Protein AF-A0A1E5P4L5-F1 (afdb_monomer)

pLDDT: mean 76.6, std 12.96, range [41.31, 93.38]

Sequence (130 aa):
MSKRTDGGPGQPVRAPSGGAYGERQNLEQLQQSAPLSATPGGDVGSPEAVDVSAGVIGFDQGTQLPDEPVTAGAALGEGPGLEALGLPDEPTEDMSNLLKYLPVLEHMANQPGASKAGRNLVRRLKGMAT

Foldseek 3Di:
DDDDPPDALFDDQDQDPDDDPPVSVVSSVVSVPDPTDSHPDPPPPPPPPPPPCVPDDDPPDDDPCPPADPCAQPCDDDHDYPVVVVDPPVVPPVLVVVLVVLVVLVVQCPDPPHDPVSVVSSVVSVVVVD

Secondary structure (DSSP, 8-state):
-PPP-S--SSPPP---S-SSTTHHHHHHHHHHHS----SSS----S-----TTTTPPPTTSPPS-SSS-TTTTSSSSSS--GGGGT---HHHHHHHHHHTTHHHHHHHHTSTT--HHHHHHHHHHHHH--

Radius of gyration: 32.58 Å; Cα contacts (8 Å, |Δi|>4): 67; chains: 1; bounding box: 83×64×51 Å

Organism: NCBI:txid285458

Structure (mmCIF, N/CA/C/O backbone):
data_AF-A0A1E5P4L5-F1
#
_entry.id   AF-A0A1E5P4L5-F1
#
loop_
_atom_site.group_PDB
_atom_site.id
_atom_site.type_symbol
_atom_site.label_atom_id
_atom_site.label_alt_id
_atom_site.label_comp_id
_atom_site.label_asym_id
_atom_site.label_entity_id
_atom_site.label_seq_id
_atom_site.pdbx_PDB_ins_code
_atom_site.Cartn_x
_atom_site.Cartn_y
_atom_site.Cartn_z
_atom_site.occupancy
_atom_site.B_iso_or_equiv
_atom_site.auth_seq_id
_atom_site.auth_comp_id
_atom_site.auth_asym_id
_atom_site.auth_atom_id
_atom_site.pdbx_PDB_model_num
ATOM 1 N N . MET A 1 1 ? -59.598 -28.100 9.289 1.00 41.31 1 MET A N 1
ATOM 2 C CA . MET A 1 1 ? -58.126 -27.978 9.384 1.00 41.31 1 MET A CA 1
ATOM 3 C C . MET A 1 1 ? -57.502 -29.115 8.583 1.00 41.31 1 MET A C 1
ATOM 5 O O . MET A 1 1 ? -57.586 -30.256 9.017 1.00 41.31 1 MET A O 1
ATOM 9 N N . SER A 1 2 ? -56.994 -28.832 7.380 1.00 50.06 2 SER A N 1
ATOM 10 C CA . SER A 1 2 ? -56.454 -29.846 6.458 1.00 50.06 2 SER A CA 1
ATOM 11 C C . SER A 1 2 ? -54.984 -30.127 6.786 1.00 50.06 2 SER A C 1
ATOM 13 O O . SER A 1 2 ? -54.192 -29.189 6.861 1.00 50.06 2 SER A O 1
ATOM 15 N N . LYS A 1 3 ? -54.614 -31.391 7.028 1.00 58.84 3 LYS A N 1
ATOM 16 C CA . LYS A 1 3 ? -53.222 -31.796 7.291 1.00 58.84 3 LYS A CA 1
ATOM 17 C C . LYS A 1 3 ? -52.466 -31.900 5.962 1.00 58.84 3 LYS A C 1
ATOM 19 O O . LYS A 1 3 ? -52.869 -32.675 5.098 1.00 58.84 3 LYS A O 1
ATOM 24 N N . ARG A 1 4 ? -51.369 -31.148 5.806 1.00 55.31 4 ARG A N 1
ATOM 25 C CA . ARG A 1 4 ? -50.438 -31.305 4.674 1.00 55.31 4 ARG A CA 1
ATOM 26 C C . ARG A 1 4 ? -49.836 -32.715 4.714 1.00 55.31 4 ARG A C 1
ATOM 28 O O . ARG A 1 4 ? -49.276 -33.110 5.728 1.00 55.31 4 ARG A O 1
ATOM 35 N N . THR A 1 5 ? -49.999 -33.459 3.623 1.00 56.59 5 THR A N 1
ATOM 36 C CA . THR A 1 5 ? -49.490 -34.834 3.409 1.00 56.59 5 THR A CA 1
ATOM 37 C C . THR A 1 5 ? -48.221 -34.858 2.545 1.00 56.59 5 THR A C 1
ATOM 39 O O . THR A 1 5 ? -47.798 -35.906 2.072 1.00 56.59 5 THR A O 1
ATOM 42 N N . ASP A 1 6 ? -47.638 -33.685 2.322 1.00 53.16 6 ASP A N 1
ATOM 43 C CA . ASP A 1 6 ? -46.365 -33.463 1.647 1.00 53.16 6 ASP A CA 1
ATOM 44 C C . ASP A 1 6 ? -45.237 -33.836 2.617 1.00 53.16 6 ASP A C 1
ATOM 46 O O . ASP A 1 6 ? -45.272 -33.434 3.780 1.00 53.16 6 ASP A O 1
ATOM 50 N N . GLY A 1 7 ? -44.342 -34.707 2.154 1.00 52.31 7 GLY A N 1
ATOM 51 C CA . GLY A 1 7 ? -43.367 -35.461 2.933 1.00 52.31 7 GLY A CA 1
ATOM 52 C C . GLY A 1 7 ? -42.656 -34.653 4.015 1.00 52.31 7 GLY A C 1
ATOM 53 O O . GLY A 1 7 ? -42.353 -33.475 3.850 1.00 52.31 7 GLY A O 1
ATOM 54 N N . GLY A 1 8 ? -42.398 -35.320 5.144 1.00 56.88 8 GLY A N 1
ATOM 55 C CA . GLY A 1 8 ? -41.687 -34.747 6.285 1.00 56.88 8 GLY A CA 1
ATOM 56 C C . GLY A 1 8 ? -40.303 -34.174 5.927 1.00 56.88 8 GLY A C 1
ATOM 57 O O . GLY A 1 8 ? -39.846 -34.309 4.798 1.00 56.88 8 GLY A O 1
ATOM 58 N N . PRO A 1 9 ? -39.599 -33.570 6.898 1.00 54.81 9 PRO A N 1
ATOM 59 C CA . PRO A 1 9 ? -38.461 -32.666 6.668 1.00 54.81 9 PRO A CA 1
ATOM 60 C C . PRO A 1 9 ? -37.236 -33.276 5.954 1.00 54.81 9 PRO A C 1
ATOM 62 O O . PRO A 1 9 ? -36.288 -32.564 5.656 1.00 54.81 9 PRO A O 1
ATOM 65 N N . GLY A 1 10 ? -37.224 -34.576 5.657 1.00 59.31 10 GLY A N 1
ATOM 66 C CA . GLY A 1 10 ? -36.121 -35.235 4.959 1.00 59.31 10 GLY A CA 1
ATOM 67 C C . GLY A 1 10 ? -36.180 -35.059 3.441 1.00 59.31 10 GLY A C 1
ATOM 68 O O . GLY A 1 10 ? -37.238 -35.186 2.825 1.00 59.31 10 GLY A O 1
ATOM 69 N N . GLN A 1 11 ? -35.023 -34.844 2.813 1.00 59.88 11 GLN A N 1
ATOM 70 C CA . GLN A 1 11 ? -34.900 -34.940 1.360 1.00 59.88 11 GLN A CA 1
ATOM 71 C C . GLN A 1 11 ? -35.316 -36.353 0.887 1.00 59.88 11 GLN A C 1
ATOM 73 O O . GLN A 1 11 ? -34.750 -37.339 1.365 1.00 59.88 11 GLN A O 1
ATOM 78 N N . PRO A 1 12 ? -36.274 -36.497 -0.052 1.00 64.44 12 PRO A N 1
ATOM 79 C CA . PRO A 1 12 ? -36.623 -37.808 -0.591 1.00 64.44 12 PRO A CA 1
ATOM 80 C C . PRO A 1 12 ? -35.477 -38.357 -1.450 1.00 64.44 12 PRO A C 1
ATOM 82 O O . PRO A 1 12 ? -34.789 -37.595 -2.133 1.00 64.44 12 PRO A O 1
ATOM 85 N N . VAL A 1 13 ? -35.305 -39.681 -1.453 1.00 65.56 13 VAL A N 1
ATOM 86 C CA . VAL A 1 13 ? -34.374 -40.388 -2.347 1.00 65.56 13 VAL A CA 1
ATOM 87 C C . VAL A 1 13 ? -34.776 -40.093 -3.797 1.00 65.56 13 VAL A C 1
ATOM 89 O O . VAL A 1 13 ? -35.914 -40.336 -4.196 1.00 65.56 13 VAL A O 1
ATOM 92 N N . ARG A 1 14 ? -33.855 -39.529 -4.583 1.00 68.69 14 ARG A N 1
ATOM 93 C CA . ARG A 1 14 ? -34.066 -39.123 -5.982 1.00 68.69 14 ARG A CA 1
ATOM 94 C C . ARG A 1 14 ? -33.124 -39.927 -6.866 1.00 68.69 14 ARG A C 1
ATOM 96 O O . ARG A 1 14 ? -32.126 -39.402 -7.353 1.00 68.69 14 ARG A O 1
ATOM 103 N N . ALA A 1 15 ? -33.444 -41.202 -7.061 1.00 68.19 15 ALA A N 1
ATOM 104 C CA . ALA A 1 15 ? -32.727 -42.025 -8.022 1.00 68.19 15 ALA A CA 1
ATOM 105 C C . ALA A 1 15 ? -33.149 -41.632 -9.456 1.00 68.19 15 ALA A C 1
ATOM 107 O O . ALA A 1 15 ? -34.351 -41.592 -9.743 1.00 68.19 15 ALA A O 1
ATOM 108 N N . PRO A 1 16 ? -32.204 -41.315 -10.360 1.00 70.56 16 PRO A N 1
ATOM 109 C CA . PRO A 1 16 ? -32.522 -41.020 -11.754 1.00 70.56 16 PRO A CA 1
A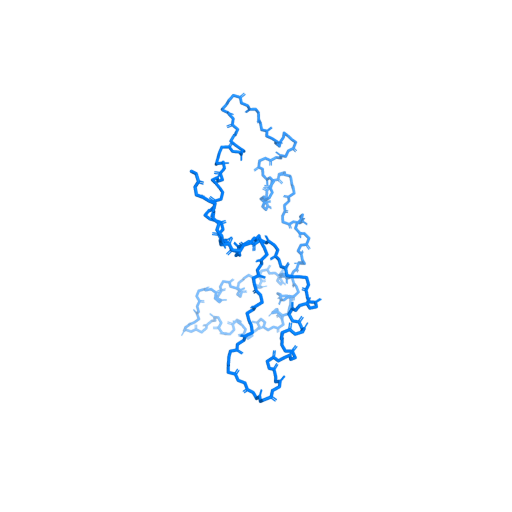TOM 110 C C . PRO A 1 16 ? -33.152 -42.245 -12.437 1.00 70.56 16 PRO A C 1
ATOM 112 O O . PRO A 1 16 ? -32.755 -43.385 -12.201 1.00 70.56 16 PRO A O 1
ATOM 115 N N . SER A 1 17 ? -34.157 -42.017 -13.287 1.00 67.31 17 SER A N 1
ATOM 116 C CA . SER A 1 17 ? -34.906 -43.082 -13.973 1.00 67.31 17 SER A CA 1
ATOM 117 C C . SER A 1 17 ? -34.212 -43.636 -15.225 1.00 67.31 17 SER A C 1
ATOM 119 O O . SER A 1 17 ? -34.683 -44.625 -15.784 1.00 67.31 17 SER A O 1
ATOM 121 N N . GLY A 1 18 ? -33.110 -43.019 -15.665 1.00 65.31 18 GLY A N 1
ATOM 122 C CA . GLY A 1 18 ? -32.286 -43.473 -16.787 1.00 65.31 18 GLY A CA 1
ATOM 123 C C . GLY A 1 18 ? -30.959 -44.061 -16.306 1.00 65.31 18 GLY A C 1
ATOM 124 O O . GLY A 1 18 ? -30.267 -43.424 -15.517 1.00 65.31 18 GLY A O 1
ATOM 125 N N . GLY A 1 19 ? -30.619 -45.264 -16.777 1.00 70.06 19 GLY A N 1
ATOM 126 C CA . GLY A 1 19 ? -29.396 -45.994 -16.423 1.00 70.06 19 GLY A CA 1
ATOM 127 C C . GLY A 1 19 ? -29.439 -47.452 -16.896 1.00 70.06 19 GLY A C 1
ATOM 128 O O . GLY A 1 19 ? -30.445 -47.895 -17.460 1.00 70.06 19 GLY A O 1
ATOM 129 N N . ALA A 1 20 ? -28.358 -48.202 -16.677 1.00 74.81 20 ALA A N 1
ATOM 130 C CA . ALA A 1 20 ? -28.315 -49.629 -16.985 1.00 74.81 20 ALA A CA 1
ATOM 131 C C . ALA A 1 20 ? -29.207 -50.446 -16.024 1.00 74.81 20 ALA A C 1
ATOM 133 O O . ALA A 1 20 ? -29.506 -50.031 -14.900 1.00 74.81 20 ALA A O 1
ATOM 134 N N . TYR A 1 21 ? -29.650 -51.633 -16.455 1.00 67.25 21 TYR A N 1
ATOM 135 C CA . TYR A 1 21 ? -30.470 -52.523 -15.622 1.00 67.25 21 TYR A CA 1
ATOM 136 C C . TYR A 1 21 ? -29.734 -52.873 -14.313 1.00 67.25 21 TYR A C 1
ATOM 138 O O . TYR A 1 21 ? -28.619 -53.384 -14.346 1.00 67.25 21 TYR A O 1
ATOM 146 N N . GLY A 1 22 ? -30.356 -52.581 -13.164 1.00 75.00 22 GLY A N 1
ATOM 147 C CA . GLY A 1 22 ? -29.800 -52.819 -11.820 1.00 75.00 22 GLY A CA 1
ATOM 148 C C . GLY A 1 22 ? -29.061 -51.628 -11.193 1.00 75.00 22 GLY A C 1
ATOM 149 O O . GLY A 1 22 ? -28.941 -51.556 -9.971 1.00 75.00 22 GLY A O 1
ATOM 150 N N . GLU A 1 23 ? -28.651 -50.639 -11.986 1.00 79.00 23 GLU A N 1
ATOM 151 C CA . GLU A 1 23 ? -27.917 -49.462 -11.500 1.00 79.00 23 GLU A CA 1
ATOM 152 C C . GLU A 1 23 ? -28.774 -48.588 -10.573 1.00 79.00 23 GLU A C 1
ATOM 154 O O . GLU A 1 23 ? -28.296 -48.057 -9.571 1.00 79.00 23 GLU A O 1
ATOM 159 N N . ARG A 1 24 ? -30.085 -48.541 -10.837 1.00 76.31 24 ARG A N 1
ATOM 160 C CA . ARG A 1 24 ? -31.055 -47.821 -10.004 1.00 76.31 24 ARG A CA 1
ATOM 161 C C . ARG A 1 24 ? -31.082 -48.335 -8.564 1.00 76.31 24 ARG A C 1
ATOM 163 O O . ARG A 1 24 ? -31.091 -47.540 -7.635 1.00 76.31 24 ARG A O 1
ATOM 170 N N . GLN A 1 25 ? -31.047 -49.655 -8.380 1.00 78.38 25 GLN A N 1
ATOM 171 C CA . GLN A 1 25 ? -31.088 -50.272 -7.052 1.00 78.38 25 GLN A CA 1
ATOM 172 C C . GLN A 1 25 ? -29.818 -49.965 -6.251 1.00 78.38 25 GLN A C 1
ATOM 174 O O . GLN A 1 25 ? -29.888 -49.711 -5.050 1.00 78.38 25 GLN A O 1
ATOM 179 N N . ASN A 1 26 ? -28.667 -49.948 -6.926 1.00 79.62 26 ASN A N 1
ATOM 180 C CA . ASN A 1 26 ? -27.400 -49.586 -6.304 1.00 79.62 26 ASN A CA 1
ATOM 181 C C . ASN A 1 26 ? -27.385 -48.104 -5.884 1.00 79.62 26 ASN A C 1
ATOM 183 O O . ASN A 1 26 ? -27.004 -47.776 -4.765 1.00 79.62 26 ASN A O 1
ATOM 187 N N . LEU A 1 27 ? -27.876 -47.206 -6.745 1.00 80.00 27 LEU A N 1
ATOM 188 C CA . LEU A 1 27 ? -27.978 -45.777 -6.431 1.00 80.00 27 LEU A CA 1
ATOM 189 C C . LEU A 1 27 ? -28.971 -45.492 -5.297 1.00 80.00 27 LEU A C 1
ATOM 191 O O . LEU A 1 27 ? -28.687 -44.663 -4.433 1.00 80.00 27 LEU A O 1
ATOM 195 N N . GLU A 1 28 ? -30.101 -46.201 -5.259 1.00 80.56 28 GLU A N 1
ATOM 196 C CA . GLU A 1 28 ? -31.067 -46.117 -4.160 1.00 80.56 28 GLU A CA 1
ATOM 197 C C . GLU A 1 28 ? -30.431 -46.542 -2.825 1.00 80.56 28 GLU A C 1
ATOM 199 O O . GLU A 1 28 ? -30.566 -45.824 -1.835 1.00 80.56 28 GLU A O 1
ATOM 204 N N . GLN A 1 29 ? -29.682 -47.652 -2.794 1.00 80.69 29 GLN A N 1
ATOM 205 C CA . GLN A 1 29 ? -28.976 -48.103 -1.586 1.00 80.69 29 GLN A CA 1
ATOM 206 C C . GLN A 1 29 ? -27.885 -47.128 -1.141 1.00 80.69 29 GLN A C 1
ATOM 208 O O . GLN A 1 29 ? -27.786 -46.817 0.046 1.00 80.69 29 GLN A O 1
ATOM 213 N N . LEU A 1 30 ? -27.093 -46.608 -2.080 1.00 78.81 30 LEU A N 1
ATOM 214 C CA . LEU A 1 30 ? -26.054 -45.625 -1.778 1.00 78.81 30 LEU A CA 1
ATOM 215 C C . LEU A 1 30 ? -26.656 -44.351 -1.178 1.00 78.81 30 LEU A C 1
ATOM 217 O O . LEU A 1 30 ? -26.178 -43.872 -0.150 1.00 78.81 30 LEU A O 1
ATOM 221 N N . GLN A 1 31 ? -27.747 -43.844 -1.754 1.00 76.69 31 GLN A N 1
ATOM 222 C CA . GLN A 1 31 ? -28.417 -42.646 -1.256 1.00 76.69 31 GLN A CA 1
ATOM 223 C C . GLN A 1 31 ? -29.087 -42.864 0.112 1.00 76.69 31 GLN A C 1
ATOM 225 O O . GLN A 1 31 ? -29.111 -41.943 0.921 1.00 76.69 31 GLN A O 1
ATOM 230 N N . GLN A 1 32 ? -29.587 -44.072 0.392 1.00 75.44 32 GLN A N 1
ATOM 231 C CA . GLN A 1 32 ? -30.133 -44.444 1.706 1.00 75.44 32 GLN A CA 1
ATOM 232 C C . GLN A 1 32 ? -29.051 -44.629 2.779 1.00 75.44 32 GLN A C 1
ATOM 234 O O . GLN A 1 32 ? -29.326 -44.440 3.961 1.00 75.44 32 GLN A O 1
ATOM 239 N N . SER A 1 33 ? -27.834 -45.006 2.379 1.00 74.62 33 SER A N 1
ATOM 240 C CA . SER A 1 33 ? -26.695 -45.170 3.291 1.00 74.62 33 SER A CA 1
ATOM 241 C C . SER A 1 33 ? -26.030 -43.846 3.678 1.00 74.62 33 SER A C 1
ATOM 243 O O . SER A 1 33 ? -25.354 -43.764 4.703 1.00 74.62 33 SER A O 1
ATOM 245 N N . ALA A 1 34 ? -26.226 -42.802 2.873 1.00 73.69 34 ALA A N 1
ATOM 246 C CA . ALA A 1 34 ? -25.712 -41.473 3.153 1.00 73.69 34 ALA A CA 1
ATOM 247 C C . ALA A 1 34 ? -26.643 -40.727 4.131 1.00 73.69 34 ALA A C 1
ATOM 249 O O . ALA A 1 34 ? -27.865 -40.777 3.969 1.00 73.69 34 ALA A O 1
ATOM 250 N N . PRO A 1 35 ? -26.109 -39.985 5.120 1.00 67.12 35 PRO A N 1
ATOM 251 C CA . PRO A 1 35 ? -26.916 -39.089 5.940 1.00 67.12 35 PRO A CA 1
ATOM 252 C C . PRO A 1 35 ? -27.447 -37.944 5.064 1.00 67.12 35 PRO A C 1
ATOM 254 O O . PRO A 1 35 ? -26.735 -36.985 4.766 1.00 67.12 35 PRO A O 1
ATOM 257 N N . LEU A 1 36 ? -28.694 -38.063 4.605 1.00 69.06 36 LEU A N 1
ATOM 258 C CA . LEU A 1 36 ? -29.360 -37.019 3.829 1.00 69.06 36 LEU A CA 1
ATOM 259 C C . LEU A 1 36 ? -29.723 -35.846 4.740 1.00 69.06 36 LEU A C 1
ATOM 261 O O . LEU A 1 36 ? -30.222 -36.032 5.851 1.00 69.06 36 LEU A O 1
ATOM 265 N N . SER A 1 37 ? -29.485 -34.628 4.255 1.00 61.88 37 SER A N 1
ATOM 266 C CA . SER A 1 37 ? -29.860 -33.420 4.984 1.00 61.88 37 SER A CA 1
ATOM 267 C C . SER A 1 37 ? -31.377 -33.380 5.197 1.00 61.88 37 SER A C 1
ATOM 269 O O . SER A 1 37 ? -32.159 -33.545 4.257 1.00 61.88 37 SER A O 1
ATOM 271 N N . ALA A 1 38 ? -31.789 -33.138 6.442 1.00 58.38 38 ALA A N 1
ATOM 272 C CA . ALA A 1 38 ? -33.174 -32.850 6.814 1.00 58.38 38 ALA A CA 1
ATOM 273 C C . ALA A 1 38 ? -33.536 -31.365 6.616 1.00 58.38 38 ALA A C 1
ATOM 275 O O . ALA A 1 38 ? -34.570 -30.901 7.091 1.00 58.38 38 ALA A O 1
ATOM 276 N N . THR A 1 39 ? -32.662 -30.603 5.955 1.00 53.81 39 THR A N 1
ATOM 277 C CA . THR A 1 39 ? -32.933 -29.224 5.561 1.00 53.81 39 THR A CA 1
ATOM 278 C C . THR A 1 39 ?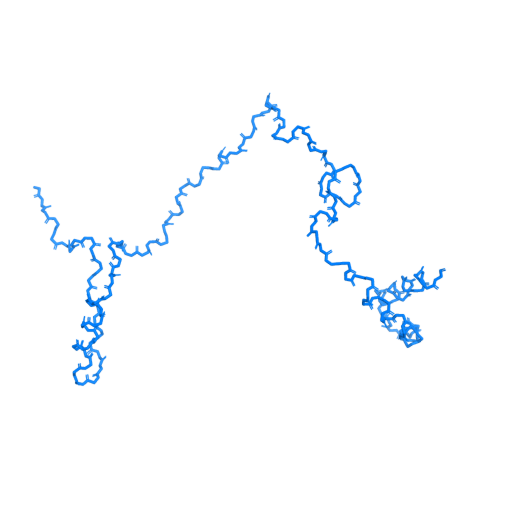 -33.587 -29.240 4.177 1.00 53.81 39 THR A C 1
ATOM 280 O O . THR A 1 39 ? -32.943 -29.668 3.211 1.00 53.81 39 THR A O 1
ATOM 283 N N . PRO A 1 40 ? -34.856 -28.810 4.042 1.00 49.25 40 PRO A N 1
ATOM 284 C CA . PRO A 1 40 ? -35.562 -28.801 2.766 1.00 49.25 40 PRO A CA 1
ATOM 285 C C . PRO A 1 40 ? -34.933 -27.787 1.809 1.00 49.25 40 PRO A C 1
ATOM 287 O O . PRO A 1 40 ? -35.271 -26.614 1.843 1.00 49.25 40 PRO A O 1
ATOM 290 N N . GLY A 1 41 ? -34.021 -28.244 0.948 1.00 52.34 41 GLY A N 1
ATOM 291 C CA . GLY A 1 41 ? -33.304 -27.365 0.028 1.00 52.34 41 GLY A CA 1
ATOM 292 C C . GLY A 1 41 ? -32.329 -26.445 0.765 1.00 52.34 41 GLY A C 1
ATOM 293 O O .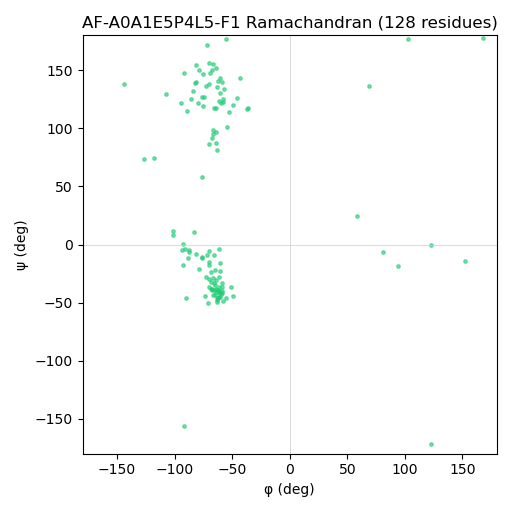 GLY A 1 41 ? -32.641 -25.842 1.785 1.00 52.34 41 GLY A O 1
ATOM 294 N N . GLY A 1 42 ? -31.123 -26.297 0.229 1.00 53.22 42 GLY A N 1
ATOM 295 C CA . GLY A 1 42 ? -30.413 -25.045 0.443 1.00 53.22 42 GLY A CA 1
ATOM 296 C C . GLY A 1 42 ? -31.239 -23.961 -0.234 1.00 53.22 42 GLY A C 1
ATOM 297 O O . GLY A 1 42 ? -31.036 -23.692 -1.415 1.00 53.22 42 GLY A O 1
ATOM 298 N N . ASP A 1 43 ? -32.210 -23.398 0.483 1.00 49.16 43 ASP A N 1
ATOM 299 C CA . ASP A 1 43 ? -32.587 -22.016 0.257 1.00 49.16 43 ASP A CA 1
ATOM 300 C C . ASP A 1 43 ? -31.250 -21.279 0.366 1.00 49.16 43 ASP A C 1
ATOM 302 O O . ASP A 1 43 ? -30.586 -21.322 1.408 1.00 49.16 43 ASP A O 1
ATOM 306 N N . VAL A 1 44 ? -30.774 -20.694 -0.732 1.00 52.03 44 VAL A N 1
ATOM 307 C CA . VAL A 1 44 ? -29.925 -19.515 -0.598 1.00 52.03 44 VAL A CA 1
ATOM 308 C C . VAL A 1 44 ? -30.841 -18.498 0.051 1.00 52.03 44 VAL A C 1
ATOM 310 O O . VAL A 1 44 ? -31.480 -17.725 -0.660 1.00 52.03 44 VAL A O 1
ATOM 313 N N . GLY A 1 45 ? -30.962 -18.634 1.382 1.00 51.91 45 GLY A N 1
ATOM 314 C CA . GLY A 1 45 ? -31.835 -17.874 2.252 1.00 51.91 45 GLY A CA 1
ATOM 315 C C . GLY A 1 45 ? -31.860 -16.483 1.698 1.00 51.91 45 GLY A C 1
ATOM 316 O O . GLY A 1 45 ? -30.787 -15.880 1.604 1.00 51.91 45 GLY A O 1
ATOM 317 N N . SER A 1 46 ? -33.033 -16.002 1.270 1.00 56.72 46 SER A N 1
ATOM 318 C CA . SER A 1 46 ? -33.237 -14.561 1.121 1.00 56.72 46 SER A CA 1
ATOM 319 C C . SER A 1 46 ? -32.480 -13.930 2.283 1.00 56.72 46 SER A C 1
ATOM 321 O O . SER A 1 46 ? -32.793 -14.331 3.410 1.00 56.72 46 SER A O 1
ATOM 323 N N . PRO A 1 47 ? -31.429 -13.119 2.029 1.00 61.44 47 PRO A N 1
ATOM 324 C CA . PRO A 1 47 ? -30.431 -12.812 3.039 1.00 61.44 47 PRO A CA 1
ATOM 325 C C . PRO A 1 47 ? -31.187 -12.404 4.286 1.00 61.44 47 PRO A C 1
ATOM 327 O O . PRO A 1 47 ? -32.040 -11.513 4.214 1.00 61.44 47 PRO A O 1
ATOM 330 N N . GLU A 1 48 ? -30.971 -13.146 5.376 1.00 66.06 48 GLU A N 1
ATOM 331 C CA . GLU A 1 48 ? -31.502 -12.768 6.678 1.00 66.06 48 GLU A CA 1
ATOM 332 C C . GLU A 1 48 ? -31.195 -11.284 6.818 1.00 66.06 48 GLU A C 1
ATOM 334 O O . GLU A 1 48 ? -30.071 -10.883 6.506 1.00 66.06 48 GLU A O 1
ATOM 339 N N . ALA A 1 49 ? -32.219 -10.469 7.093 1.00 64.44 49 ALA A N 1
ATOM 340 C CA . ALA A 1 49 ? -32.085 -9.023 7.043 1.00 64.44 49 ALA A CA 1
ATOM 341 C C . ALA A 1 49 ? -30.920 -8.636 7.953 1.00 64.44 49 ALA A C 1
ATOM 343 O O . ALA A 1 49 ? -31.048 -8.665 9.175 1.00 64.44 49 ALA A O 1
ATOM 344 N N . VAL A 1 50 ? -29.766 -8.363 7.340 1.00 69.62 50 VAL A N 1
ATOM 345 C CA . VAL A 1 50 ? -28.559 -8.018 8.070 1.00 69.62 50 VAL A CA 1
ATOM 346 C C . VAL A 1 50 ? -28.898 -6.712 8.747 1.00 69.62 50 VAL A C 1
ATOM 348 O O . VAL A 1 50 ? -29.224 -5.730 8.075 1.00 69.62 50 VAL A O 1
ATOM 351 N N . ASP A 1 51 ? -28.891 -6.722 10.074 1.00 76.38 51 ASP A N 1
ATOM 352 C CA . ASP A 1 51 ? -29.069 -5.506 10.836 1.00 76.38 51 ASP A CA 1
ATOM 353 C C . ASP A 1 51 ? -27.878 -4.589 10.544 1.00 76.38 51 ASP A C 1
ATOM 355 O O . ASP A 1 51 ? -26.799 -4.723 11.114 1.00 76.38 51 ASP A O 1
ATOM 359 N N . VAL A 1 52 ? -28.076 -3.658 9.613 1.00 72.81 52 VAL A N 1
ATOM 360 C CA . VAL A 1 52 ? -27.081 -2.654 9.220 1.00 72.81 52 VAL A CA 1
ATOM 361 C C . VAL A 1 52 ? -26.767 -1.667 10.346 1.00 72.81 52 VAL A C 1
ATOM 363 O O . VAL A 1 52 ? -25.839 -0.874 10.213 1.00 72.81 52 VAL A O 1
ATOM 366 N N . SER A 1 53 ? -27.526 -1.697 11.448 1.00 78.31 53 SER A N 1
ATOM 367 C CA . SER A 1 53 ? -27.231 -0.924 12.653 1.00 78.31 53 SER A CA 1
ATOM 368 C C . SER A 1 53 ? -26.313 -1.661 13.634 1.00 78.31 53 SER A C 1
ATOM 370 O O . SER A 1 53 ? -25.753 -1.023 14.530 1.00 78.31 53 SER A O 1
ATOM 372 N N . ALA A 1 54 ? -26.082 -2.966 13.438 1.00 73.38 54 ALA A N 1
ATOM 373 C CA . ALA A 1 54 ? -25.158 -3.757 14.241 1.00 73.38 54 ALA A CA 1
ATOM 374 C C . ALA A 1 54 ? -23.711 -3.290 13.990 1.00 73.38 54 ALA A C 1
ATOM 376 O O . ALA A 1 54 ? -23.037 -3.738 13.066 1.00 73.38 54 ALA A O 1
ATOM 377 N N . GLY A 1 55 ? -23.248 -2.340 14.805 1.00 74.75 55 GLY A N 1
ATOM 378 C CA . GLY A 1 55 ? -21.911 -1.742 14.714 1.00 74.75 55 GLY A CA 1
ATOM 379 C C . GLY A 1 55 ? -21.891 -0.222 14.537 1.00 74.75 55 GLY A C 1
ATOM 380 O O . GLY A 1 55 ? -20.809 0.360 14.485 1.00 74.75 55 GLY A O 1
ATOM 381 N N . VAL A 1 56 ? -23.051 0.444 14.470 1.00 84.19 56 VAL A N 1
ATOM 382 C CA . VAL A 1 56 ? -23.109 1.912 14.419 1.00 84.19 56 VAL A CA 1
ATOM 383 C C . VAL A 1 56 ? -22.815 2.487 15.804 1.00 84.19 56 VAL A C 1
ATOM 385 O O . VAL A 1 56 ? -23.535 2.237 16.769 1.00 84.19 56 VAL A O 1
ATOM 388 N N . ILE A 1 57 ? -21.753 3.285 15.893 1.00 83.88 57 ILE A N 1
ATOM 389 C CA . ILE A 1 57 ? -21.397 4.047 17.092 1.00 83.88 57 ILE A CA 1
ATOM 390 C C . ILE A 1 57 ? -22.201 5.356 17.084 1.00 83.88 57 ILE A C 1
ATOM 392 O O . ILE A 1 57 ? -22.266 6.040 16.061 1.00 83.88 57 ILE A O 1
ATOM 396 N N . GLY A 1 58 ? -22.826 5.703 18.212 1.00 88.00 58 GLY A N 1
ATOM 397 C CA . GLY A 1 58 ? -23.507 6.991 18.385 1.00 88.00 58 GLY A CA 1
ATOM 398 C C . GLY A 1 58 ? -22.529 8.172 18.383 1.00 88.00 58 GLY A C 1
ATOM 399 O O . GLY A 1 58 ? -21.360 8.018 18.718 1.00 88.00 58 GLY A O 1
ATOM 400 N N . PHE A 1 59 ? -22.992 9.373 18.032 1.00 86.94 59 PHE A N 1
ATOM 401 C CA . PHE A 1 59 ? -22.130 10.567 17.984 1.00 86.94 59 PHE A CA 1
ATOM 402 C C . PHE A 1 59 ? -21.578 11.000 19.353 1.00 86.94 59 PHE A C 1
ATOM 404 O O . PHE A 1 59 ? -20.585 11.719 19.414 1.00 86.94 59 PHE A O 1
ATOM 411 N N . ASP A 1 60 ? -22.240 10.602 20.436 1.00 93.38 60 ASP A N 1
ATOM 412 C CA . ASP A 1 60 ? -21.874 10.862 21.830 1.00 93.38 60 ASP A CA 1
ATOM 413 C C . ASP A 1 60 ? -20.991 9.760 22.442 1.00 93.38 60 ASP A C 1
ATOM 415 O O . ASP A 1 60 ? -20.535 9.888 23.579 1.00 93.38 60 ASP A O 1
ATOM 419 N N . GLN A 1 61 ? -20.736 8.684 21.697 1.00 89.12 61 GLN A N 1
ATOM 420 C CA . GLN A 1 61 ? -19.934 7.549 22.140 1.00 89.12 61 GLN A CA 1
ATOM 421 C C . GLN A 1 61 ? -18.458 7.736 21.754 1.00 89.12 61 GLN A C 1
ATOM 423 O O . GLN A 1 61 ? -18.126 8.337 20.732 1.00 89.12 61 GLN A O 1
ATOM 428 N N . GLY A 1 62 ? -17.558 7.216 22.591 1.00 86.19 62 GLY A N 1
ATOM 429 C CA . GLY A 1 62 ? -16.114 7.255 22.348 1.00 86.19 62 GLY A CA 1
ATOM 430 C C . GLY A 1 62 ? -15.658 6.308 21.233 1.00 86.19 62 GLY A C 1
ATOM 431 O O . GLY A 1 62 ? -16.418 5.474 20.742 1.00 86.19 62 GLY A O 1
ATOM 432 N N . THR A 1 63 ? -14.384 6.413 20.849 1.00 89.50 63 THR A N 1
ATOM 433 C CA . THR A 1 63 ? -13.756 5.449 19.930 1.00 89.50 63 THR A CA 1
ATOM 434 C C . THR A 1 63 ? -13.774 4.033 20.523 1.00 89.50 63 THR A C 1
ATOM 436 O O . THR A 1 63 ? -13.576 3.856 21.724 1.00 89.50 63 THR A O 1
ATOM 439 N N . GLN A 1 64 ? -13.976 3.016 19.680 1.00 88.88 64 GLN A N 1
ATOM 440 C CA . GLN A 1 64 ? -13.837 1.606 20.077 1.00 88.88 64 GLN A CA 1
ATOM 441 C C . GLN A 1 64 ? -12.366 1.171 20.198 1.00 88.88 64 GLN A C 1
ATOM 443 O O . GLN A 1 64 ? -12.080 0.102 20.730 1.00 88.88 64 GLN A O 1
ATOM 448 N N . LEU A 1 65 ? -11.442 2.004 19.714 1.00 89.69 65 LEU A N 1
ATOM 449 C CA . LEU A 1 65 ? -10.003 1.758 19.681 1.00 89.69 65 LEU A CA 1
ATOM 450 C C . LEU A 1 65 ? -9.285 2.946 20.352 1.00 89.69 65 LEU A C 1
ATOM 452 O O . LEU A 1 65 ? -8.752 3.810 19.659 1.00 89.69 65 LEU A O 1
ATOM 456 N N . PRO A 1 66 ? -9.349 3.074 21.692 1.00 88.06 66 PRO A N 1
ATOM 457 C CA . PRO A 1 66 ? -8.793 4.229 22.406 1.00 88.06 66 PRO A CA 1
ATOM 458 C C . PRO A 1 66 ? -7.263 4.266 22.408 1.00 88.06 66 PRO A C 1
ATOM 460 O O . PRO A 1 66 ? -6.687 5.350 22.430 1.00 88.06 66 PRO A O 1
ATOM 463 N N . ASP A 1 67 ? -6.622 3.099 22.363 1.00 90.44 67 ASP A N 1
ATOM 464 C CA . ASP A 1 67 ? -5.163 2.965 22.403 1.00 90.44 67 ASP A CA 1
ATOM 465 C C . ASP A 1 67 ? -4.532 2.898 20.999 1.00 90.44 67 ASP A C 1
ATOM 467 O O . ASP A 1 67 ? -3.308 2.858 20.869 1.00 90.44 67 ASP A O 1
ATOM 471 N N . GLU A 1 68 ? -5.349 2.870 19.939 1.00 89.81 68 GLU A N 1
ATOM 472 C CA . GLU A 1 68 ? -4.869 2.793 18.560 1.00 89.81 68 GLU A CA 1
ATOM 473 C C . GLU A 1 68 ? -4.764 4.200 17.953 1.00 89.81 68 GLU A C 1
ATOM 475 O O . GLU A 1 68 ? -5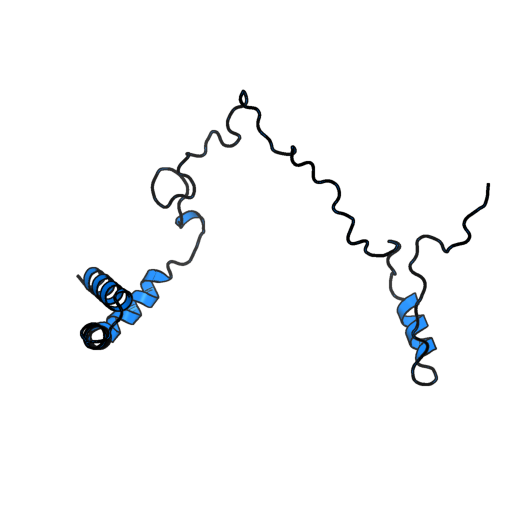.755 4.937 17.904 1.00 89.81 68 GLU A O 1
ATOM 480 N N . PRO A 1 69 ? -3.573 4.610 17.484 1.00 89.25 69 PRO A N 1
ATOM 481 C CA . PRO A 1 69 ? -3.412 5.916 16.870 1.00 89.25 69 PRO A CA 1
ATOM 482 C C . PRO A 1 69 ? -4.171 5.978 15.544 1.00 89.25 69 PRO A C 1
ATOM 484 O O . PRO A 1 69 ? -4.264 5.002 14.805 1.00 89.25 69 PRO A O 1
ATOM 487 N N . VAL A 1 70 ? -4.629 7.176 15.176 1.00 87.88 70 VAL A N 1
ATOM 488 C CA . VAL A 1 70 ? -5.337 7.415 13.902 1.00 87.88 70 VAL A CA 1
ATOM 489 C C . VAL A 1 70 ? -4.498 7.090 12.659 1.00 87.88 70 VAL A C 1
ATOM 491 O O . VAL A 1 70 ? -5.036 6.997 11.559 1.00 87.88 70 VAL A O 1
ATOM 494 N N . THR A 1 71 ? -3.181 6.957 12.823 1.00 89.62 71 THR A N 1
ATOM 495 C CA . THR A 1 71 ? -2.220 6.596 11.775 1.00 89.62 71 THR A CA 1
ATOM 496 C C . THR A 1 71 ? -1.937 5.096 11.694 1.00 89.62 71 THR A C 1
ATOM 498 O O . THR A 1 71 ? -1.150 4.690 10.842 1.00 89.62 71 THR A O 1
ATOM 501 N N . ALA A 1 72 ? -2.558 4.259 12.531 1.00 88.31 72 ALA A N 1
ATOM 502 C CA . ALA A 1 72 ? -2.414 2.811 12.432 1.00 88.31 72 ALA A CA 1
ATOM 503 C C . ALA A 1 72 ? -2.835 2.308 11.037 1.00 88.31 72 ALA A C 1
ATOM 505 O O . ALA A 1 72 ? -3.836 2.746 10.468 1.00 88.31 72 ALA A O 1
ATOM 506 N N . GLY A 1 73 ? -2.021 1.431 10.445 1.00 83.75 73 GLY A N 1
ATOM 507 C CA . GLY A 1 73 ? -2.178 0.955 9.068 1.00 83.75 73 GLY A CA 1
ATOM 508 C C . GLY A 1 73 ? -1.644 1.902 7.984 1.00 83.75 73 GLY A C 1
ATOM 509 O O . GLY A 1 73 ? -1.589 1.515 6.815 1.00 83.75 73 GLY A O 1
ATOM 510 N N . ALA A 1 74 ? -1.213 3.120 8.328 1.00 86.44 74 ALA A N 1
ATOM 511 C CA . ALA A 1 74 ? -0.496 3.989 7.402 1.00 86.44 74 ALA A CA 1
ATOM 512 C C . ALA A 1 74 ? 0.994 3.613 7.331 1.00 86.44 74 ALA A C 1
ATOM 514 O O . ALA A 1 74 ? 1.580 3.107 8.282 1.00 86.44 74 ALA A O 1
ATOM 515 N N . ALA A 1 75 ? 1.641 3.924 6.203 1.00 79.94 75 ALA A N 1
ATOM 516 C CA . ALA A 1 75 ? 3.087 3.730 6.044 1.00 79.94 75 ALA A CA 1
ATOM 517 C C . ALA A 1 75 ? 3.936 4.730 6.861 1.00 79.94 75 ALA A C 1
ATOM 519 O O . ALA A 1 75 ? 5.157 4.617 6.897 1.00 79.94 75 ALA A O 1
ATOM 520 N N . LEU A 1 76 ? 3.308 5.751 7.452 1.00 81.69 76 LEU A N 1
ATOM 521 C CA . LEU A 1 76 ? 3.962 6.814 8.210 1.00 81.69 76 LEU A CA 1
ATOM 522 C C . LEU A 1 76 ? 3.083 7.221 9.392 1.00 81.69 76 LEU A C 1
ATOM 524 O O . LEU A 1 76 ? 1.881 7.424 9.224 1.00 81.69 76 LEU A O 1
ATOM 528 N N . GLY A 1 77 ? 3.710 7.433 10.548 1.00 84.94 77 GLY A N 1
ATOM 529 C CA . GLY A 1 77 ? 3.047 7.857 11.779 1.00 84.94 77 GLY A CA 1
ATOM 530 C C . GLY A 1 77 ? 3.295 6.888 12.930 1.00 84.94 77 GLY A C 1
ATOM 531 O O . GLY A 1 77 ? 4.127 5.989 12.831 1.00 84.94 77 GLY A O 1
ATOM 532 N N . GLU A 1 78 ? 2.593 7.108 14.038 1.00 82.75 78 GLU A N 1
ATOM 533 C CA . GLU A 1 78 ? 2.599 6.194 15.179 1.00 82.75 78 GLU A CA 1
ATOM 534 C C . GLU A 1 78 ? 1.678 4.997 14.898 1.00 82.75 78 GLU A C 1
ATOM 536 O O . GLU A 1 78 ? 0.671 5.123 14.197 1.00 82.75 78 GLU A O 1
ATOM 541 N N . GLY A 1 79 ? 2.002 3.840 15.472 1.00 84.94 79 GLY A N 1
ATOM 542 C CA . GLY A 1 79 ? 1.206 2.620 15.338 1.00 84.94 79 GLY A CA 1
ATOM 543 C C . GLY A 1 79 ? 1.775 1.594 14.353 1.00 84.94 79 GLY A C 1
ATOM 544 O O . GLY A 1 79 ? 2.820 1.817 13.740 1.00 84.94 79 GLY A O 1
ATOM 545 N N . PRO A 1 80 ? 1.120 0.427 14.246 1.00 83.25 80 PRO A N 1
ATOM 546 C CA . PRO A 1 80 ? 1.544 -0.644 13.354 1.00 83.25 80 PRO A CA 1
ATOM 547 C C . PRO A 1 80 ? 1.416 -0.213 11.886 1.00 83.25 80 PRO A C 1
ATOM 549 O O . PRO A 1 80 ? 0.318 0.085 11.415 1.00 83.25 80 PRO A O 1
ATOM 552 N N . GLY A 1 81 ? 2.547 -0.174 11.180 1.00 83.12 81 GLY A N 1
ATOM 553 C CA . GLY A 1 81 ? 2.629 0.114 9.749 1.00 83.12 81 GLY A CA 1
ATOM 554 C C . GLY A 1 81 ? 2.579 -1.149 8.886 1.00 83.12 81 GLY A C 1
ATOM 555 O O . GLY A 1 81 ? 2.086 -2.202 9.301 1.00 83.12 81 GLY A O 1
ATOM 556 N N . LEU A 1 82 ? 3.122 -1.063 7.671 1.00 79.50 82 LEU A N 1
ATOM 557 C CA . LEU A 1 82 ? 3.193 -2.192 6.731 1.00 79.50 82 LEU A CA 1
ATOM 558 C C . LEU A 1 82 ? 3.996 -3.377 7.296 1.00 79.50 82 LEU A C 1
ATOM 560 O O . LEU A 1 82 ? 3.774 -4.521 6.907 1.00 79.50 82 LEU A O 1
ATOM 564 N N . GLU A 1 83 ? 4.878 -3.116 8.257 1.00 78.31 83 GLU A N 1
ATOM 565 C CA . GLU A 1 83 ? 5.693 -4.096 8.970 1.00 78.31 83 GLU A CA 1
ATOM 566 C C . GLU A 1 83 ? 4.836 -5.071 9.790 1.00 78.31 83 GLU A C 1
ATOM 568 O O . GLU A 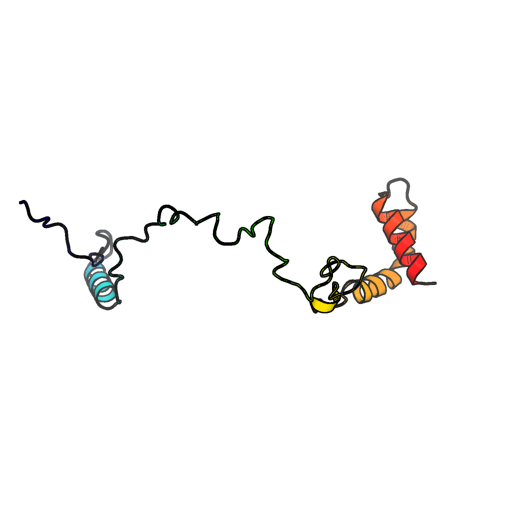1 83 ? 5.193 -6.239 9.941 1.00 78.31 83 GLU A O 1
ATOM 573 N N . ALA A 1 84 ? 3.673 -4.628 10.282 1.00 83.94 84 ALA A N 1
ATOM 574 C CA . ALA A 1 84 ? 2.756 -5.474 11.046 1.00 83.94 84 ALA A CA 1
ATOM 575 C C . ALA A 1 84 ? 2.070 -6.548 10.185 1.00 83.94 84 ALA A C 1
ATOM 577 O O . ALA A 1 84 ? 1.564 -7.534 10.718 1.00 83.94 84 ALA A O 1
ATOM 578 N N . LEU A 1 85 ? 2.078 -6.387 8.857 1.00 82.06 85 LEU A N 1
ATOM 579 C CA . LEU A 1 85 ? 1.511 -7.357 7.920 1.00 82.06 85 LEU A CA 1
ATOM 580 C C . LEU A 1 85 ? 2.408 -8.589 7.732 1.00 82.06 85 LEU A C 1
ATOM 582 O O . LEU A 1 85 ? 1.970 -9.561 7.120 1.00 82.06 85 LEU A O 1
ATOM 586 N N . GLY A 1 86 ? 3.655 -8.558 8.226 1.00 79.00 86 GLY A N 1
ATOM 587 C CA . GLY A 1 86 ? 4.597 -9.675 8.102 1.00 79.00 86 GLY A CA 1
ATOM 588 C C . GLY A 1 86 ? 4.883 -10.070 6.650 1.00 79.00 86 GLY A C 1
ATOM 589 O O . GLY A 1 86 ? 5.206 -11.226 6.378 1.00 79.00 86 GLY A O 1
ATOM 590 N N . LEU A 1 87 ? 4.710 -9.133 5.713 1.00 79.19 87 LEU A N 1
ATOM 591 C CA . LEU A 1 87 ? 4.969 -9.373 4.301 1.00 79.19 87 LEU A CA 1
ATOM 592 C C . LEU A 1 87 ? 6.482 -9.520 4.087 1.00 79.19 87 LEU A C 1
ATOM 594 O O . LEU A 1 87 ? 7.249 -8.748 4.668 1.00 79.19 87 LEU A O 1
ATOM 598 N N . PRO A 1 88 ? 6.927 -10.487 3.266 1.00 68.62 88 PRO A N 1
ATOM 599 C CA . PRO A 1 88 ? 8.322 -10.550 2.865 1.00 68.62 88 PRO A CA 1
ATOM 600 C C . PRO A 1 88 ? 8.704 -9.244 2.164 1.00 68.62 88 PRO A C 1
ATOM 602 O O . PRO A 1 88 ? 7.927 -8.699 1.376 1.00 68.62 88 PRO A O 1
ATOM 605 N N . ASP A 1 89 ? 9.908 -8.748 2.448 1.00 67.44 89 ASP A N 1
ATOM 606 C CA . ASP A 1 89 ? 10.471 -7.555 1.812 1.00 67.44 89 ASP A CA 1
ATOM 607 C C . ASP A 1 89 ? 10.956 -7.891 0.382 1.00 67.44 89 ASP A C 1
ATOM 609 O O . ASP A 1 89 ? 12.119 -7.731 0.011 1.00 67.44 89 ASP A O 1
ATOM 613 N N . GLU A 1 90 ? 10.021 -8.383 -0.439 1.00 62.41 90 GLU A N 1
ATOM 614 C CA . GLU A 1 90 ? 10.161 -8.727 -1.858 1.00 62.41 90 GLU A CA 1
ATOM 615 C C . GLU A 1 90 ? 10.780 -7.610 -2.722 1.00 62.41 90 GLU A C 1
ATOM 617 O O . GLU A 1 90 ? 11.569 -7.928 -3.618 1.00 62.41 90 GLU A O 1
ATOM 622 N N . PRO A 1 91 ? 10.516 -6.297 -2.506 1.00 65.25 91 PRO A N 1
ATOM 623 C CA . PRO A 1 91 ? 11.045 -5.280 -3.408 1.00 65.25 91 PRO A CA 1
ATOM 624 C C . PRO A 1 91 ? 12.563 -5.096 -3.318 1.00 65.25 91 PRO A C 1
ATOM 626 O O . PRO A 1 91 ? 13.093 -4.320 -4.109 1.00 65.25 91 PRO A O 1
ATOM 629 N N . THR A 1 92 ? 13.278 -5.751 -2.400 1.00 65.44 92 THR A N 1
ATOM 630 C CA . THR A 1 92 ? 14.741 -5.623 -2.295 1.00 65.44 92 THR A CA 1
ATOM 631 C C . THR A 1 92 ? 15.483 -6.659 -3.142 1.00 65.44 92 THR A C 1
ATOM 633 O O . THR A 1 92 ? 16.391 -6.294 -3.896 1.00 65.44 92 THR A O 1
ATOM 636 N N . GLU A 1 93 ? 15.076 -7.930 -3.095 1.00 72.38 93 GLU A N 1
ATOM 637 C CA . GLU A 1 93 ? 15.775 -9.012 -3.796 1.00 72.38 93 GLU A CA 1
ATOM 638 C C . GLU A 1 93 ? 15.584 -8.918 -5.314 1.00 72.38 93 GLU A C 1
ATOM 640 O O . GLU A 1 93 ? 16.566 -8.862 -6.063 1.00 72.38 93 GLU A O 1
ATOM 645 N N . ASP A 1 94 ? 14.344 -8.774 -5.780 1.00 75.94 94 ASP A N 1
ATOM 646 C CA . ASP A 1 94 ? 14.036 -8.606 -7.204 1.00 75.94 94 ASP A CA 1
ATOM 647 C C . ASP A 1 94 ? 14.723 -7.376 -7.796 1.00 75.94 94 ASP A C 1
ATOM 649 O O . ASP A 1 94 ? 15.282 -7.400 -8.897 1.00 75.94 94 ASP A O 1
ATOM 653 N N . MET A 1 95 ? 14.754 -6.292 -7.030 1.00 78.81 95 MET A N 1
ATOM 654 C CA . MET A 1 95 ? 15.375 -5.046 -7.450 1.00 78.81 95 MET A CA 1
ATOM 655 C C . MET A 1 95 ? 16.901 -5.165 -7.519 1.00 78.81 95 MET A C 1
ATOM 657 O O . MET A 1 95 ? 17.511 -4.644 -8.454 1.00 78.81 95 MET A O 1
ATOM 661 N N . SER A 1 96 ? 17.518 -5.916 -6.600 1.00 81.19 96 SER A N 1
ATOM 662 C CA . SER A 1 96 ? 18.948 -6.241 -6.649 1.00 81.19 96 SER A CA 1
ATOM 663 C C . SER A 1 96 ? 19.308 -7.113 -7.861 1.00 81.19 96 SER A C 1
ATOM 665 O O . SER A 1 96 ? 20.354 -6.925 -8.487 1.00 81.19 96 SER A O 1
ATOM 667 N N . ASN A 1 97 ? 18.411 -8.015 -8.269 1.00 84.44 97 ASN A N 1
ATOM 668 C CA . ASN A 1 97 ? 18.573 -8.806 -9.484 1.00 84.44 97 ASN A CA 1
ATOM 669 C C . ASN A 1 97 ? 18.475 -7.937 -10.745 1.00 84.44 97 ASN A C 1
ATOM 671 O O . ASN A 1 97 ? 19.264 -8.119 -11.674 1.00 84.44 97 ASN A O 1
ATOM 675 N N . LEU A 1 98 ? 17.584 -6.942 -10.763 1.00 85.62 98 LEU A N 1
ATOM 676 C CA . LEU A 1 98 ? 17.461 -5.985 -11.868 1.00 85.62 98 LEU A CA 1
ATOM 677 C C . LEU A 1 98 ? 18.684 -5.069 -12.021 1.00 85.62 98 LEU A C 1
ATOM 679 O O . LEU A 1 98 ? 19.008 -4.688 -13.148 1.00 85.62 98 LEU A O 1
ATOM 683 N N . LEU A 1 99 ? 19.411 -4.764 -10.938 1.00 88.00 99 LEU A N 1
ATOM 684 C CA . LEU A 1 99 ? 20.664 -3.996 -11.014 1.00 88.00 99 LEU A CA 1
ATOM 685 C C . LEU A 1 99 ? 21.718 -4.679 -11.897 1.00 88.00 99 LEU A C 1
ATOM 687 O O . LEU A 1 99 ? 22.458 -3.998 -12.605 1.00 88.00 99 LEU A O 1
ATOM 691 N N . LYS A 1 100 ? 21.748 -6.017 -11.937 1.00 90.06 100 LYS A N 1
ATOM 692 C CA . LYS A 1 100 ? 22.664 -6.784 -12.806 1.00 90.06 100 LYS A CA 1
ATOM 693 C C . LYS A 1 100 ? 22.420 -6.500 -14.293 1.00 90.06 100 LYS A C 1
ATOM 695 O O . LYS A 1 100 ? 23.342 -6.575 -15.100 1.00 90.06 100 LYS A O 1
ATOM 700 N N . TYR A 1 101 ? 21.187 -6.138 -14.647 1.00 91.75 101 TYR A N 1
ATOM 701 C CA . TYR A 1 101 ? 20.757 -5.835 -16.012 1.00 91.75 101 TYR A CA 1
ATOM 702 C C . TYR A 1 101 ? 20.651 -4.331 -16.295 1.00 91.75 101 TYR A C 1
ATOM 704 O O . TYR A 1 101 ? 20.196 -3.944 -17.375 1.00 91.75 101 TYR A O 1
ATOM 712 N N . LEU A 1 102 ? 21.101 -3.475 -15.368 1.00 89.56 102 LEU A N 1
ATOM 713 C CA . LEU A 1 102 ? 21.037 -2.018 -15.499 1.00 89.56 102 LEU A CA 1
ATOM 714 C C . LEU A 1 102 ? 21.569 -1.502 -16.852 1.00 89.56 102 LEU A C 1
ATOM 716 O O . LEU A 1 102 ? 20.865 -0.700 -17.463 1.00 89.56 102 LEU A O 1
ATOM 720 N N . PRO A 1 103 ? 22.714 -1.973 -17.397 1.00 91.06 103 PRO A N 1
ATOM 721 C CA . PRO A 1 103 ? 23.226 -1.454 -18.669 1.00 91.06 103 PRO A CA 1
ATOM 722 C C . PRO A 1 103 ? 22.264 -1.676 -19.847 1.00 91.06 103 PRO A C 1
ATOM 724 O O . PRO A 1 103 ? 22.122 -0.820 -20.721 1.00 91.06 103 PRO A O 1
ATOM 727 N N . VAL A 1 104 ? 21.564 -2.814 -19.858 1.00 92.12 104 VAL A N 1
ATOM 728 C CA . VAL A 1 104 ? 20.582 -3.149 -20.900 1.00 92.12 104 VAL A CA 1
ATOM 729 C C . VAL A 1 104 ? 19.317 -2.313 -20.720 1.00 92.12 104 VAL A C 1
ATOM 731 O O . VAL A 1 104 ? 18.806 -1.744 -21.685 1.00 92.12 104 VAL A O 1
ATOM 734 N N . LEU A 1 105 ? 18.838 -2.183 -19.480 1.00 91.06 105 LEU A N 1
ATOM 735 C CA . LEU A 1 105 ? 17.656 -1.383 -19.157 1.00 91.06 105 LEU A CA 1
ATOM 736 C C . LEU A 1 105 ? 17.874 0.108 -19.453 1.00 91.06 105 LEU A C 1
ATOM 738 O O . LEU A 1 105 ? 16.971 0.766 -19.967 1.00 91.06 105 LEU A O 1
ATOM 742 N N . GLU A 1 106 ? 19.072 0.638 -19.199 1.00 90.81 106 GLU A N 1
ATOM 743 C CA . GLU A 1 106 ? 19.461 2.001 -19.573 1.00 90.81 106 GLU A CA 1
ATOM 744 C C . GLU A 1 106 ? 19.463 2.198 -21.086 1.00 90.81 106 GLU A C 1
ATOM 746 O O . GLU A 1 106 ? 18.911 3.186 -21.578 1.00 90.81 106 GLU A O 1
ATOM 751 N N . HIS A 1 107 ? 20.039 1.252 -21.832 1.00 92.06 107 HIS A N 1
ATOM 752 C CA . HIS A 1 107 ? 20.018 1.309 -23.287 1.00 92.06 107 HIS A CA 1
ATOM 753 C C . HIS A 1 107 ? 18.578 1.356 -23.813 1.00 92.06 107 HIS A C 1
ATOM 755 O O . HIS A 1 107 ? 18.245 2.244 -24.594 1.00 92.06 107 HIS A 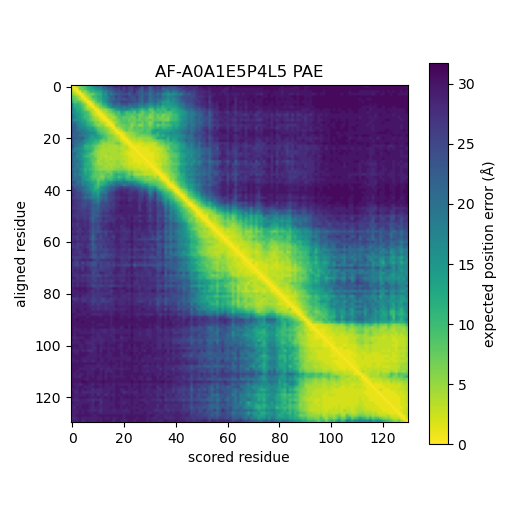O 1
ATOM 761 N N . MET A 1 108 ? 17.703 0.470 -23.325 1.00 89.00 108 MET A N 1
ATOM 762 C CA . MET A 1 108 ? 16.290 0.432 -23.715 1.00 89.00 108 MET A CA 1
ATOM 763 C C . MET A 1 108 ? 15.532 1.703 -23.311 1.00 89.00 108 MET A C 1
ATOM 765 O O . MET A 1 108 ? 14.735 2.217 -24.091 1.00 89.00 108 MET A O 1
ATOM 769 N N . ALA A 1 109 ? 15.785 2.246 -22.118 1.00 91.00 109 ALA A N 1
ATOM 770 C CA . ALA A 1 109 ? 15.114 3.448 -21.626 1.00 91.00 109 ALA A CA 1
ATOM 771 C C . ALA A 1 109 ? 15.503 4.728 -22.390 1.00 91.00 109 ALA A C 1
ATOM 773 O O . ALA A 1 109 ? 14.717 5.679 -22.418 1.00 91.00 109 ALA A O 1
ATOM 774 N N . ASN A 1 110 ? 16.681 4.745 -23.022 1.00 89.75 110 ASN A N 1
ATOM 775 C CA . ASN A 1 110 ? 17.184 5.867 -23.817 1.00 89.75 110 ASN A CA 1
ATOM 776 C C . ASN A 1 110 ? 16.731 5.840 -25.289 1.00 89.75 110 ASN A C 1
ATOM 778 O O . ASN A 1 110 ? 17.010 6.783 -26.029 1.00 89.75 110 ASN A O 1
ATOM 782 N N . GLN A 1 111 ? 16.023 4.797 -25.733 1.00 91.81 111 GLN A N 1
ATOM 783 C CA . GLN A 1 111 ? 15.540 4.704 -27.111 1.00 91.81 111 GLN A CA 1
ATOM 784 C C . GLN A 1 111 ? 14.320 5.614 -27.377 1.00 91.81 111 GLN A C 1
ATOM 786 O O . GLN A 1 111 ? 13.465 5.795 -26.496 1.00 91.81 111 GLN A O 1
ATOM 791 N N . PRO A 1 112 ? 14.185 6.161 -28.605 1.00 81.75 112 PRO A N 1
ATOM 792 C CA . PRO A 1 112 ? 13.031 6.958 -29.019 1.00 81.75 112 PRO A CA 1
ATOM 793 C C . PRO A 1 112 ? 11.795 6.054 -29.164 1.00 81.75 112 PRO A C 1
ATOM 795 O O . PRO A 1 112 ? 11.515 5.509 -30.224 1.00 81.75 112 PRO A O 1
ATOM 798 N N . GLY A 1 113 ? 11.081 5.849 -28.058 1.00 86.56 113 GLY A N 1
ATOM 799 C CA . GLY A 1 113 ? 9.937 4.932 -27.960 1.00 86.56 113 GLY A CA 1
ATOM 800 C C . GLY A 1 113 ? 9.729 4.362 -26.556 1.00 86.56 113 GLY A C 1
ATOM 801 O O . GLY A 1 113 ? 8.656 3.849 -26.245 1.0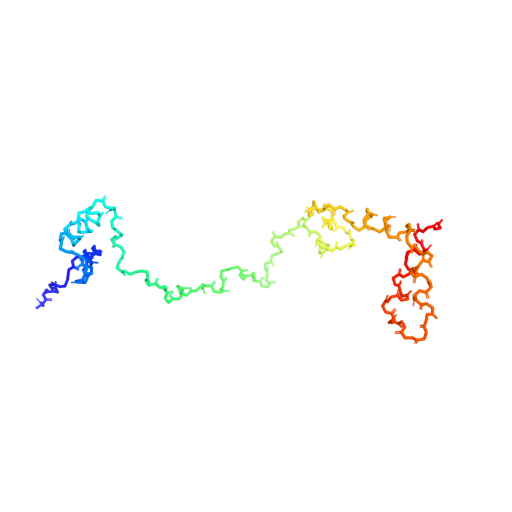0 86.56 113 GLY A O 1
ATOM 802 N N . ALA A 1 114 ? 10.720 4.500 -25.671 1.00 88.62 114 ALA A N 1
ATOM 803 C CA . ALA A 1 114 ? 10.618 4.030 -24.297 1.00 88.62 114 ALA A CA 1
ATOM 804 C C . ALA A 1 114 ? 9.515 4.756 -23.509 1.00 88.62 114 ALA A C 1
ATOM 806 O O . ALA A 1 114 ? 9.409 5.993 -23.518 1.00 88.62 114 ALA A O 1
ATOM 807 N N . SER A 1 115 ? 8.724 3.991 -22.754 1.00 90.94 115 SER A N 1
ATOM 808 C CA . SER A 1 115 ? 7.663 4.536 -21.907 1.00 90.94 115 SER A CA 1
ATOM 809 C C . SER A 1 115 ? 8.228 5.434 -20.795 1.00 90.94 115 SER A C 1
ATOM 811 O O . SER A 1 115 ? 9.359 5.264 -20.328 1.00 90.94 115 SER A O 1
ATOM 813 N N . LYS A 1 116 ? 7.429 6.410 -20.339 1.00 90.25 116 LYS A N 1
ATOM 814 C CA . LYS A 1 116 ? 7.786 7.257 -19.182 1.00 90.25 116 LYS A CA 1
ATOM 815 C C . LYS A 1 116 ? 8.014 6.408 -17.923 1.00 90.25 116 LYS A C 1
ATOM 817 O O . LYS A 1 116 ? 8.919 6.694 -17.146 1.00 90.25 116 LYS A O 1
ATOM 822 N N . ALA A 1 117 ? 7.226 5.344 -17.762 1.00 89.50 117 ALA A N 1
ATOM 823 C CA . ALA A 1 117 ? 7.348 4.400 -16.658 1.00 89.50 117 ALA A CA 1
ATOM 824 C C . ALA A 1 117 ? 8.706 3.674 -16.659 1.00 89.50 117 ALA A C 1
ATOM 826 O O . ALA A 1 117 ? 9.368 3.646 -15.626 1.00 89.50 117 ALA A O 1
ATOM 827 N N . GLY A 1 118 ? 9.170 3.179 -17.814 1.00 89.94 118 GLY A N 1
ATOM 828 C CA . GLY A 1 118 ? 10.467 2.498 -17.924 1.00 89.94 118 GLY A CA 1
ATOM 829 C C . GLY A 1 118 ? 11.648 3.405 -17.564 1.00 89.94 118 GLY A C 1
ATOM 830 O O . GLY A 1 118 ? 12.524 3.019 -16.795 1.00 89.94 118 GLY A O 1
ATOM 831 N N . ARG A 1 119 ? 11.622 4.663 -18.020 1.00 91.25 119 ARG A N 1
ATOM 832 C CA . ARG A 1 119 ? 12.630 5.674 -17.651 1.00 91.25 119 ARG A CA 1
ATOM 833 C C . ARG A 1 119 ? 12.629 5.993 -16.154 1.00 91.25 119 ARG A C 1
ATOM 835 O O . ARG A 1 119 ? 13.689 6.156 -15.552 1.00 91.25 119 ARG A O 1
ATOM 842 N N . ASN A 1 120 ? 11.449 6.061 -15.539 1.00 92.00 120 ASN A N 1
ATOM 843 C CA . ASN A 1 120 ? 11.315 6.295 -14.101 1.00 92.00 120 ASN A CA 1
ATOM 844 C C . ASN A 1 120 ? 11.841 5.116 -13.273 1.00 92.00 120 ASN A C 1
ATOM 846 O O . ASN A 1 120 ? 12.501 5.344 -12.261 1.00 92.00 120 ASN A O 1
ATOM 850 N N . LEU A 1 121 ? 11.593 3.882 -13.720 1.00 89.50 121 LEU A N 1
ATOM 851 C CA . LEU A 1 121 ? 12.115 2.675 -13.084 1.00 89.50 121 LEU A CA 1
ATOM 852 C C . LEU A 1 121 ? 13.646 2.640 -13.127 1.00 89.50 121 LEU A C 1
ATOM 854 O O . LEU A 1 121 ? 14.272 2.480 -12.086 1.00 89.50 121 LEU A O 1
ATOM 858 N N . VAL A 1 122 ? 14.252 2.870 -14.297 1.00 91.62 122 VAL A N 1
ATOM 859 C CA . VAL A 1 122 ? 15.719 2.922 -14.435 1.00 91.62 122 VAL A CA 1
ATOM 860 C C . VAL A 1 122 ? 16.320 4.001 -13.536 1.00 91.62 122 VAL A C 1
ATOM 862 O O . VAL A 1 122 ? 17.306 3.756 -12.851 1.00 91.62 122 VAL A O 1
ATOM 865 N N . ARG A 1 123 ? 15.699 5.181 -13.455 1.00 90.31 123 ARG A N 1
ATOM 866 C CA . ARG A 1 123 ? 16.137 6.241 -12.537 1.00 90.31 123 ARG A CA 1
ATOM 867 C C . ARG A 1 123 ? 16.064 5.820 -11.065 1.00 90.31 123 ARG A C 1
ATOM 869 O O . ARG A 1 123 ? 16.972 6.154 -10.312 1.00 90.31 123 ARG A O 1
ATOM 876 N N . ARG A 1 124 ? 15.018 5.090 -10.661 1.00 88.88 124 ARG A N 1
ATOM 877 C CA . ARG A 1 124 ? 14.909 4.526 -9.305 1.00 88.88 124 ARG A CA 1
ATOM 878 C C . ARG A 1 124 ? 16.025 3.513 -9.050 1.00 88.88 124 ARG A C 1
ATOM 880 O O . ARG A 1 124 ? 16.696 3.631 -8.034 1.00 88.88 124 ARG A O 1
ATOM 887 N N . LEU A 1 125 ? 16.259 2.588 -9.987 1.00 88.75 125 LEU A N 1
ATOM 888 C CA . LEU A 1 125 ? 17.344 1.598 -9.923 1.00 88.75 125 LEU A CA 1
ATOM 889 C C . LEU A 1 125 ? 18.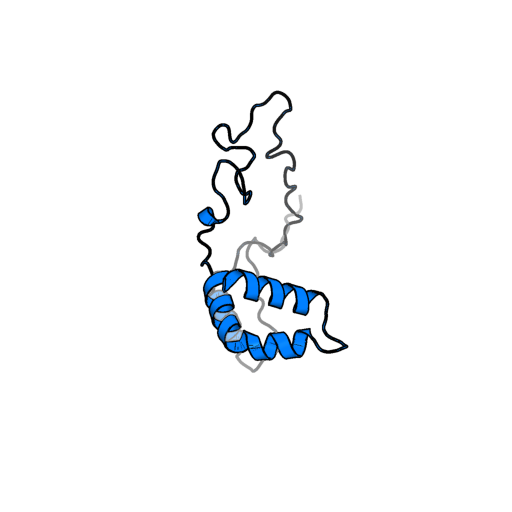715 2.264 -9.745 1.00 88.75 125 LEU A C 1
ATOM 891 O O . LEU A 1 125 ? 19.468 1.882 -8.857 1.00 88.75 125 LEU A O 1
ATOM 895 N N . LYS A 1 126 ? 19.009 3.316 -10.519 1.00 87.44 126 LYS A N 1
ATOM 896 C CA . LYS A 1 126 ? 20.263 4.076 -10.391 1.00 87.44 126 LYS A CA 1
ATOM 897 C C . LYS A 1 126 ? 20.428 4.730 -9.021 1.00 87.44 126 LYS A C 1
ATOM 899 O O . LYS A 1 126 ? 21.530 4.715 -8.495 1.00 87.44 126 LYS A O 1
ATOM 904 N N . GLY A 1 127 ? 19.353 5.279 -8.454 1.00 85.44 127 GLY A N 1
ATOM 905 C CA . GLY A 1 127 ? 19.387 5.903 -7.127 1.00 85.44 127 GLY A CA 1
ATOM 906 C C . GLY A 1 127 ? 19.568 4.919 -5.967 1.00 85.44 127 GLY A C 1
ATOM 907 O O . GLY A 1 127 ? 19.875 5.356 -4.870 1.00 85.44 127 GLY A O 1
ATOM 908 N N . MET A 1 128 ? 19.379 3.614 -6.193 1.00 79.94 128 MET A N 1
ATOM 909 C CA . MET A 1 128 ? 19.655 2.568 -5.196 1.00 79.94 128 MET A CA 1
ATOM 910 C C . MET A 1 128 ? 21.073 1.992 -5.308 1.00 79.94 128 MET A C 1
ATOM 912 O O . MET A 1 128 ? 21.532 1.340 -4.380 1.00 79.94 128 MET A O 1
ATOM 916 N N . ALA A 1 129 ? 21.754 2.195 -6.441 1.00 72.06 129 ALA A N 1
ATOM 917 C CA . ALA A 1 129 ? 23.122 1.723 -6.667 1.00 72.06 129 ALA A CA 1
ATOM 918 C C . ALA A 1 129 ? 24.204 2.715 -6.190 1.00 72.06 129 ALA A C 1
ATOM 920 O O . ALA A 1 129 ? 25.390 2.396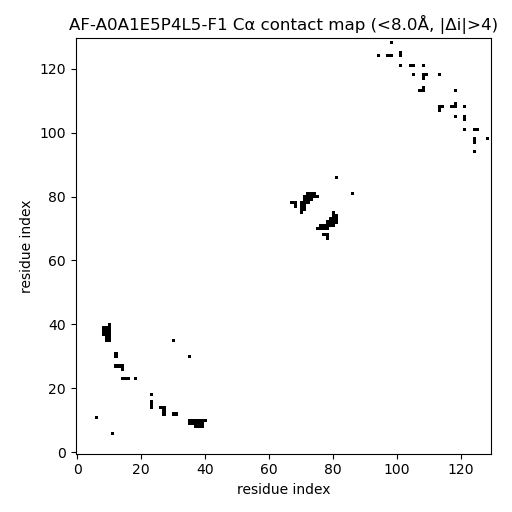 -6.267 1.00 72.06 129 ALA A O 1
ATOM 921 N N . THR A 1 130 ? 23.799 3.914 -5.760 1.00 59.56 130 THR A N 1
ATOM 922 C CA . THR A 1 130 ? 24.649 4.988 -5.214 1.00 59.56 130 THR A CA 1
ATOM 923 C C . THR A 1 130 ? 24.496 5.078 -3.711 1.00 59.56 130 THR A C 1
ATOM 925 O O . THR A 1 130 ? 25.536 5.189 -3.030 1.00 59.56 130 THR A O 1
#

Solvent-accessible surface area (backbone atoms only — not comparable to full-atom values): 8582 Å² total; per-residue (Å²): 137,86,80,83,84,70,77,66,61,54,62,74,90,78,64,67,94,76,75,62,92,67,50,50,62,52,49,45,51,54,57,70,71,44,90,68,56,58,59,77,63,87,64,80,58,76,71,73,82,73,64,85,64,77,82,68,78,57,94,90,52,78,72,96,55,80,89,57,48,96,33,46,69,34,91,63,73,58,63,55,31,66,74,70,68,69,65,78,76,59,78,54,61,60,48,58,58,48,56,79,44,40,73,59,52,51,55,52,40,70,42,100,79,47,52,72,66,54,40,51,49,50,53,52,54,55,66,72,77,108

Mean predicted aligned error: 19.67 Å

Nearest PDB structures (foldseek):
  2pvq-assembly1_A-2  TM=3.716E-01  e=9.924E+00  Brucella anthropi